Protein AF-A0A7J4PWG8-F1 (afdb_monomer)

Solvent-accessible surface area (backbone atoms only — not comparable to full-atom values): 4473 Å² total; per-residue (Å²): 134,88,79,81,44,61,71,57,48,51,51,52,43,51,52,36,45,74,70,74,41,93,67,82,91,82,89,73,95,71,93,51,52,73,71,62,58,72,76,73,56,84,56,47,76,46,59,69,64,62,57,54,34,74,75,36,44,92,69,37,98,44,57,37,49,67,73,133

Nearest PDB structures (foldseek):
  6bxm-assembly1_B  TM=9.637E-01  e=4.380E-03  Candidatus Methanoperedens nitratireducens
  6bxm-assembly1_A  TM=9.732E-01  e=5.391E-03  Candidatus Methanoperedens nitratireducens
  6q2d-assembly1_B  TM=9.854E-01  e=1.237E-02  Methanobrevibacter smithii
  6bxn-assembly1_A  TM=9.737E-01  e=2.473E-02  Candidatus Methanoperedens nitratireducens
  3lzd-assembly1_A  TM=9.142E-01  e=4.942E-02  Pyrococcus horikoshii

Struc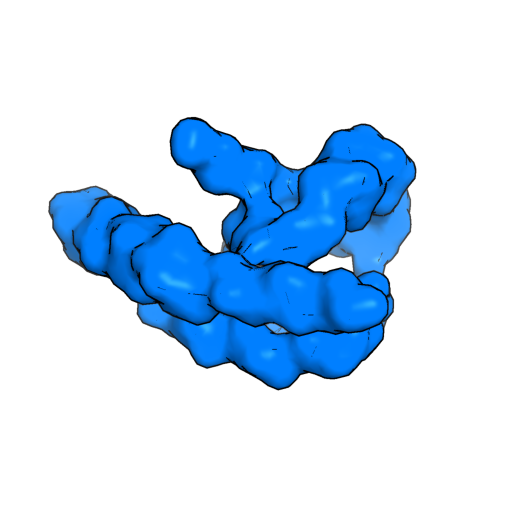ture (mmCIF, N/CA/C/O backbone):
data_AF-A0A7J4PWG8-F1
#
_entry.id   AF-A0A7J4PWG8-F1
#
loop_
_atom_site.group_PDB
_atom_site.id
_atom_site.type_symbol
_atom_site.label_atom_id
_atom_site.label_alt_id
_atom_site.label_comp_id
_atom_site.label_asym_id
_atom_site.label_entity_id
_atom_site.label_seq_id
_atom_site.pdbx_PDB_ins_code
_atom_site.Cartn_x
_atom_site.Cartn_y
_atom_site.Cartn_z
_atom_site.occupancy
_atom_site.B_iso_or_equiv
_atom_site.auth_seq_id
_atom_site.auth_comp_id
_atom_site.auth_asym_id
_atom_site.auth_atom_id
_atom_site.pdbx_PDB_model_num
ATOM 1 N N . MET A 1 1 ? 23.721 0.965 2.135 1.00 39.12 1 MET A N 1
ATOM 2 C CA . MET A 1 1 ? 23.011 1.608 3.264 1.00 39.12 1 MET A CA 1
ATOM 3 C C . MET A 1 1 ? 21.514 1.547 2.974 1.00 39.12 1 MET A C 1
ATOM 5 O O . MET A 1 1 ? 21.061 2.223 2.062 1.00 39.12 1 MET A O 1
ATOM 9 N N . VAL A 1 2 ? 20.761 0.672 3.651 1.00 50.56 2 VAL A N 1
ATOM 10 C CA . VAL A 1 2 ? 19.305 0.540 3.442 1.00 50.56 2 VAL A CA 1
ATOM 11 C C . VAL A 1 2 ? 18.609 1.681 4.185 1.00 50.56 2 VAL A C 1
ATOM 13 O O . VAL A 1 2 ? 18.612 1.722 5.414 1.00 50.56 2 VAL A O 1
ATOM 16 N N . VAL A 1 3 ? 18.053 2.647 3.454 1.00 57.31 3 VAL A N 1
ATOM 17 C CA . VAL A 1 3 ? 17.337 3.786 4.047 1.00 57.31 3 VAL A CA 1
ATOM 18 C C . VAL A 1 3 ? 15.971 3.310 4.544 1.00 57.31 3 VAL A C 1
ATOM 20 O O . VAL A 1 3 ? 15.063 3.049 3.756 1.00 57.31 3 VAL A O 1
ATOM 23 N N . LYS A 1 4 ? 15.801 3.194 5.864 1.00 70.56 4 LYS A N 1
ATOM 24 C CA . LYS A 1 4 ? 14.524 2.804 6.481 1.00 70.56 4 LYS A CA 1
ATOM 25 C C . LYS A 1 4 ? 13.573 4.005 6.538 1.00 70.56 4 LYS A C 1
ATOM 27 O O . LYS A 1 4 ? 13.721 4.879 7.388 1.00 70.56 4 LYS A O 1
ATOM 32 N N . ARG A 1 5 ? 12.544 4.044 5.682 1.00 79.50 5 ARG A N 1
ATOM 33 C CA . ARG A 1 5 ? 11.508 5.106 5.672 1.00 79.50 5 ARG A CA 1
ATOM 34 C C . ARG A 1 5 ? 10.364 4.836 6.663 1.00 79.50 5 ARG A C 1
ATOM 36 O O . ARG A 1 5 ? 9.195 5.054 6.351 1.00 79.50 5 ARG A O 1
ATOM 43 N N . ALA A 1 6 ? 10.689 4.392 7.879 1.00 83.38 6 ALA A N 1
ATOM 44 C CA . ALA A 1 6 ? 9.694 4.037 8.899 1.00 83.38 6 ALA A CA 1
ATOM 45 C C . ALA A 1 6 ? 8.750 5.206 9.250 1.00 83.38 6 ALA A C 1
ATOM 47 O O . ALA A 1 6 ? 7.560 4.998 9.477 1.00 83.38 6 ALA A O 1
ATOM 48 N N . GLY A 1 7 ? 9.254 6.446 9.229 1.00 89.56 7 GLY A N 1
ATOM 49 C CA . GLY A 1 7 ? 8.431 7.642 9.435 1.00 89.56 7 GLY A CA 1
ATOM 50 C C . GLY A 1 7 ? 7.367 7.842 8.349 1.00 89.56 7 GLY A C 1
ATOM 51 O O . GLY A 1 7 ? 6.252 8.255 8.658 1.00 89.56 7 GLY A O 1
ATOM 52 N N . LEU A 1 8 ? 7.671 7.500 7.092 1.00 91.12 8 LEU A N 1
ATOM 53 C CA . LEU A 1 8 ? 6.699 7.579 6.001 1.00 91.12 8 LEU A CA 1
ATOM 54 C C . LEU A 1 8 ? 5.628 6.496 6.131 1.00 91.12 8 LEU A C 1
ATOM 56 O O . LEU A 1 8 ? 4.448 6.803 6.001 1.00 91.12 8 LEU A O 1
ATOM 60 N N . ALA A 1 9 ? 6.018 5.264 6.464 1.00 91.44 9 ALA A N 1
ATOM 61 C CA . ALA A 1 9 ? 5.064 4.189 6.739 1.00 91.44 9 ALA A CA 1
ATOM 62 C C . ALA A 1 9 ? 4.081 4.582 7.850 1.00 91.44 9 ALA A C 1
ATOM 64 O O . ALA A 1 9 ? 2.877 4.381 7.719 1.00 91.44 9 ALA A O 1
ATOM 65 N N . ARG A 1 10 ? 4.567 5.251 8.902 1.00 92.44 10 ARG A N 1
ATOM 66 C CA . ARG A 1 10 ? 3.715 5.759 9.984 1.00 92.44 10 ARG A CA 1
ATOM 67 C C . ARG A 1 10 ? 2.752 6.857 9.523 1.00 92.44 10 ARG A C 1
ATOM 69 O O . ARG A 1 10 ? 1.599 6.854 9.939 1.00 92.44 10 ARG A O 1
ATOM 76 N N . LYS A 1 11 ? 3.183 7.754 8.629 1.00 93.62 11 LYS A N 1
ATOM 77 C CA . LYS A 1 11 ? 2.293 8.750 8.003 1.00 93.62 11 LYS A CA 1
ATOM 78 C C . LYS A 1 11 ? 1.202 8.084 7.161 1.00 93.62 11 LYS A C 1
ATOM 80 O O . LYS A 1 11 ? 0.043 8.467 7.280 1.00 93.62 11 LYS A O 1
ATOM 85 N N . MET A 1 12 ? 1.553 7.067 6.371 1.00 94.25 12 MET A N 1
ATOM 86 C CA . MET A 1 12 ? 0.586 6.301 5.572 1.00 94.25 12 MET A CA 1
ATOM 87 C C . MET A 1 12 ? -0.430 5.573 6.456 1.00 94.25 12 MET A C 1
ATOM 89 O O . MET A 1 12 ? -1.622 5.605 6.171 1.00 94.25 12 MET A O 1
ATOM 93 N N . MET A 1 13 ? 0.020 5.003 7.576 1.00 93.56 13 MET A N 1
ATOM 94 C CA . MET A 1 13 ? -0.858 4.409 8.588 1.00 93.56 13 MET A CA 1
ATOM 95 C C . MET A 1 13 ? -1.867 5.421 9.139 1.00 93.56 13 MET A C 1
ATOM 97 O O . MET A 1 13 ? -3.057 5.125 9.206 1.00 93.56 13 MET A O 1
ATOM 101 N N . THR A 1 14 ? -1.413 6.617 9.522 1.00 95.25 14 THR A N 1
ATOM 102 C CA . THR A 1 14 ? -2.304 7.676 10.021 1.00 95.25 14 THR A CA 1
ATOM 103 C C . THR A 1 14 ? -3.308 8.113 8.958 1.00 95.25 14 TH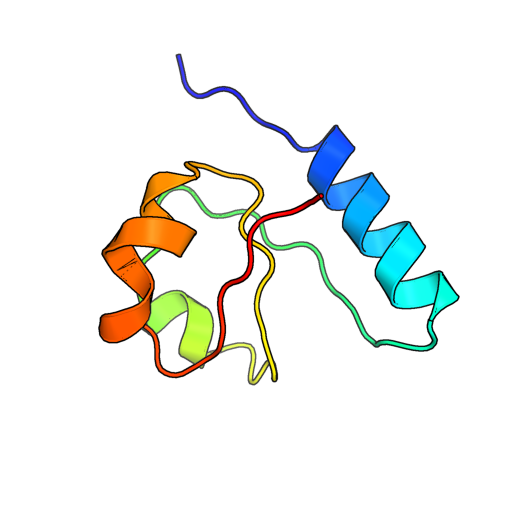R A C 1
ATOM 105 O O . THR A 1 14 ? -4.488 8.250 9.266 1.00 95.25 14 THR A O 1
ATOM 108 N N . LEU A 1 15 ? -2.869 8.281 7.708 1.00 94.56 15 LEU A N 1
ATOM 109 C CA . LEU A 1 15 ? -3.736 8.679 6.598 1.00 94.56 15 LEU A CA 1
ATOM 110 C C . LEU A 1 15 ? -4.788 7.607 6.283 1.00 94.56 15 LEU A C 1
ATOM 112 O O . LEU A 1 15 ? -5.969 7.922 6.174 1.00 94.56 15 LEU A O 1
ATOM 116 N N . GLY A 1 16 ? -4.387 6.335 6.207 1.00 93.38 16 GLY A N 1
ATOM 117 C CA . GLY A 1 16 ? -5.311 5.219 5.994 1.00 93.38 16 GLY A CA 1
ATOM 118 C C . GLY A 1 16 ? -6.364 5.129 7.100 1.00 93.38 16 GLY A C 1
ATOM 119 O O . GLY A 1 16 ? -7.557 5.060 6.807 1.00 93.38 16 GLY A O 1
ATOM 120 N N . LYS A 1 17 ? -5.940 5.230 8.367 1.00 95.19 17 LYS A N 1
ATOM 121 C CA . LYS A 1 17 ? -6.858 5.269 9.518 1.00 95.19 17 LYS A CA 1
ATOM 122 C C . LYS A 1 17 ? -7.806 6.467 9.463 1.00 95.19 17 LYS A C 1
ATOM 124 O O . LYS A 1 17 ? -8.991 6.303 9.731 1.00 95.19 17 LYS A O 1
ATOM 129 N N . GLY A 1 18 ? -7.307 7.646 9.083 1.00 96.69 18 GLY A N 1
ATOM 130 C CA . GLY A 1 18 ? -8.117 8.857 8.912 1.00 96.69 18 GLY A CA 1
ATOM 131 C C . GLY A 1 18 ? -9.216 8.715 7.854 1.00 96.69 18 GLY A C 1
ATOM 132 O O . GLY A 1 18 ? -10.255 9.353 7.965 1.00 96.69 18 GLY A O 1
ATOM 133 N N . HI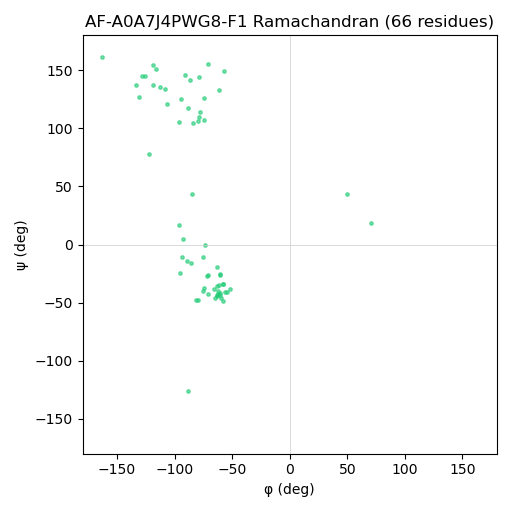S A 1 19 ? -9.028 7.828 6.875 1.00 95.44 19 HIS A N 1
ATOM 134 C CA . HIS A 1 19 ? -10.027 7.477 5.860 1.00 95.44 19 HIS A CA 1
ATOM 135 C C . HIS A 1 19 ? -10.836 6.211 6.199 1.00 95.44 19 HIS A C 1
ATOM 137 O O . HIS A 1 19 ? -11.448 5.615 5.312 1.00 95.44 19 HIS A O 1
ATOM 143 N N . GLY A 1 20 ? -10.820 5.758 7.458 1.00 95.88 20 GLY A N 1
ATOM 144 C CA . GLY A 1 20 ? -11.590 4.594 7.905 1.00 95.88 20 GLY A CA 1
ATOM 145 C C . GLY A 1 20 ? -11.080 3.253 7.366 1.00 95.88 20 GLY A C 1
ATOM 146 O O . GLY A 1 20 ? -11.821 2.273 7.367 1.00 95.88 20 GLY A O 1
ATOM 147 N N . LYS A 1 21 ? -9.833 3.185 6.884 1.00 94.19 21 LYS A N 1
ATOM 148 C CA . LYS A 1 21 ? -9.217 1.934 6.424 1.00 94.19 21 LYS A CA 1
ATOM 149 C C . LYS A 1 21 ? -8.565 1.190 7.585 1.00 94.19 21 LYS A C 1
ATOM 151 O O . LYS A 1 21 ? -7.903 1.788 8.436 1.00 94.19 21 LYS A O 1
ATOM 156 N N . VAL A 1 22 ? -8.679 -0.135 7.563 1.00 92.50 22 VAL A N 1
ATOM 157 C CA . VAL A 1 22 ? -7.836 -1.011 8.379 1.00 92.50 22 VAL A CA 1
ATOM 158 C C . VAL A 1 22 ? -6.483 -1.103 7.687 1.00 92.50 22 VAL A C 1
ATOM 160 O O . VAL A 1 22 ? -6.381 -1.585 6.565 1.00 92.50 22 VAL A O 1
ATOM 163 N N . ILE A 1 23 ? -5.448 -0.581 8.334 1.00 91.75 23 ILE A N 1
ATOM 164 C CA . ILE A 1 23 ? -4.095 -0.543 7.784 1.00 91.75 23 ILE A CA 1
ATOM 165 C C . ILE A 1 23 ? -3.110 -1.012 8.849 1.00 91.75 23 ILE A C 1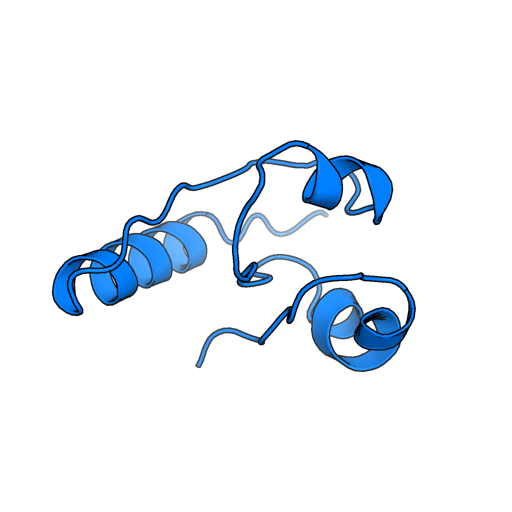
ATOM 167 O O . ILE A 1 23 ? -3.229 -0.644 10.023 1.00 91.75 23 ILE A O 1
ATOM 171 N N . VAL A 1 24 ? -2.156 -1.842 8.432 1.00 88.62 24 VAL A N 1
ATOM 172 C CA . VAL A 1 24 ? -1.107 -2.417 9.279 1.00 88.62 24 VAL A CA 1
ATOM 173 C C . VAL A 1 24 ? 0.264 -2.124 8.682 1.00 88.62 24 VAL A C 1
ATOM 175 O O . VAL A 1 24 ? 0.432 -2.071 7.466 1.00 88.62 24 VAL A O 1
ATOM 178 N N . GLN A 1 25 ? 1.253 -1.905 9.547 1.00 87.94 25 GLN A N 1
ATOM 179 C CA . GLN A 1 25 ? 2.628 -1.674 9.123 1.00 87.94 25 GLN A CA 1
ATOM 180 C C . GLN A 1 25 ? 3.384 -3.000 9.144 1.00 87.94 25 GLN A C 1
ATOM 182 O O . GLN A 1 25 ? 3.457 -3.645 10.188 1.00 87.94 25 GLN A O 1
ATOM 187 N N . VAL A 1 26 ? 3.990 -3.362 8.015 1.00 85.75 26 VAL A N 1
ATOM 188 C CA . VAL A 1 26 ? 4.805 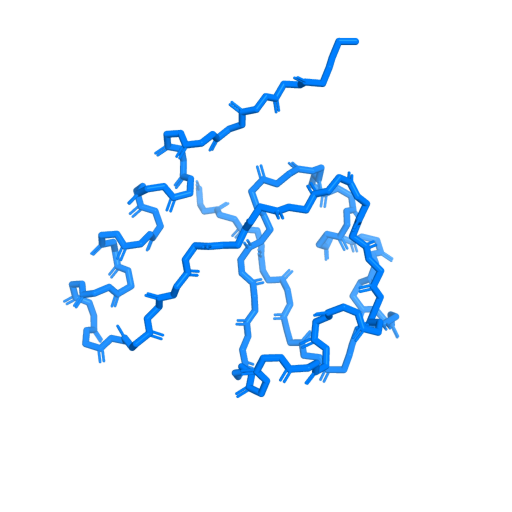-4.575 7.878 1.00 85.75 26 VAL A CA 1
ATOM 189 C C . VAL A 1 26 ? 6.264 -4.180 7.662 1.00 85.75 26 VAL A C 1
ATOM 191 O O . VAL A 1 26 ? 6.562 -3.266 6.891 1.00 85.75 26 VAL A O 1
ATOM 194 N N . TYR A 1 27 ? 7.173 -4.855 8.364 1.00 85.00 27 TYR A N 1
ATOM 195 C CA . TYR A 1 27 ? 8.614 -4.731 8.156 1.00 85.00 27 TYR A CA 1
ATOM 196 C C . TYR A 1 27 ? 9.122 -5.984 7.456 1.00 85.00 27 TYR A C 1
ATOM 198 O O . TYR A 1 27 ? 8.986 -7.078 7.993 1.00 85.00 27 TYR A O 1
ATOM 206 N N . LEU A 1 28 ? 9.714 -5.800 6.279 1.00 83.56 28 LEU A N 1
ATOM 207 C CA . LEU A 1 28 ? 10.296 -6.858 5.460 1.00 83.56 28 LEU A CA 1
ATOM 208 C C . LEU A 1 28 ? 11.725 -6.467 5.092 1.00 83.56 28 LEU A C 1
ATOM 210 O O . LEU A 1 28 ? 12.000 -5.283 4.881 1.00 83.56 28 LEU A O 1
ATOM 214 N N . ASP A 1 29 ? 12.612 -7.455 5.017 1.00 82.94 29 ASP A N 1
ATOM 215 C CA . ASP A 1 29 ? 13.962 -7.253 4.485 1.00 82.94 29 ASP A CA 1
ATOM 216 C C . ASP A 1 29 ? 13.940 -7.289 2.949 1.00 82.94 29 ASP A C 1
ATOM 218 O O . ASP A 1 29 ? 14.394 -6.357 2.284 1.00 82.94 29 ASP A O 1
ATOM 222 N N . MET A 1 30 ? 13.280 -8.307 2.389 1.00 82.12 30 MET A N 1
ATOM 223 C CA . MET A 1 30 ? 13.021 -8.445 0.959 1.00 82.12 30 MET A CA 1
ATOM 224 C C . MET A 1 30 ? 11.516 -8.456 0.687 1.00 82.12 30 MET A C 1
ATOM 226 O O . MET A 1 30 ? 10.746 -9.073 1.422 1.00 82.12 30 MET A O 1
ATOM 230 N N . VAL A 1 31 ? 11.091 -7.742 -0.355 1.00 78.38 31 VAL A N 1
ATOM 231 C CA . VAL A 1 31 ? 9.690 -7.724 -0.787 1.00 78.38 31 VAL A CA 1
ATOM 232 C C . VAL A 1 31 ? 9.536 -8.732 -1.917 1.00 78.38 31 VAL A C 1
ATOM 234 O O . VAL A 1 31 ? 9.989 -8.478 -3.032 1.00 78.38 31 VAL A O 1
ATOM 237 N N . GLU A 1 32 ? 8.915 -9.866 -1.606 1.00 80.81 32 GLU A N 1
ATOM 238 C CA . GLU A 1 32 ? 8.564 -10.919 -2.561 1.00 80.81 32 GLU A CA 1
ATOM 239 C C . GLU A 1 32 ? 7.037 -11.084 -2.641 1.00 80.81 32 GLU A C 1
ATOM 241 O O . GLU A 1 32 ? 6.342 -10.803 -1.655 1.00 80.81 32 GLU A O 1
ATOM 246 N N . PRO A 1 33 ? 6.485 -11.511 -3.792 1.00 72.50 33 PRO A N 1
ATOM 247 C CA . PRO A 1 33 ? 5.045 -11.688 -3.960 1.00 72.50 33 PRO A CA 1
ATOM 248 C C . PRO A 1 33 ? 4.403 -12.601 -2.916 1.00 72.50 33 PRO A C 1
ATOM 250 O O . PRO A 1 33 ? 3.342 -12.271 -2.387 1.00 72.50 33 PRO A O 1
ATOM 253 N N . GLU A 1 34 ? 5.065 -13.702 -2.565 1.00 73.50 34 GLU A N 1
ATOM 254 C CA . GLU A 1 34 ? 4.563 -14.722 -1.642 1.00 73.50 34 GLU A CA 1
ATOM 255 C C . GLU A 1 34 ? 4.311 -14.149 -0.242 1.00 73.50 34 GLU A C 1
ATOM 257 O O . GLU A 1 34 ? 3.342 -14.503 0.433 1.00 73.50 34 GLU A O 1
ATOM 262 N N . VAL A 1 35 ? 5.145 -13.197 0.178 1.00 69.75 35 VAL A N 1
ATOM 263 C CA . VAL A 1 35 ? 5.068 -12.558 1.497 1.00 69.75 35 VAL A CA 1
ATOM 264 C C . VAL A 1 35 ? 3.849 -11.634 1.612 1.00 69.75 35 VAL A C 1
ATOM 266 O O . VAL A 1 35 ? 3.323 -11.432 2.707 1.00 69.75 35 VAL A O 1
ATOM 269 N N . LEU A 1 36 ? 3.362 -11.097 0.488 1.00 66.50 36 LEU A N 1
ATOM 270 C CA . LEU A 1 36 ? 2.199 -10.205 0.434 1.00 66.50 36 LEU A CA 1
ATOM 271 C C . LEU A 1 36 ? 0.863 -10.942 0.265 1.00 66.50 36 LEU A C 1
ATOM 273 O O . LEU A 1 36 ? -0.182 -10.351 0.525 1.00 66.50 36 LEU A O 1
ATOM 277 N N . ILE A 1 37 ? 0.887 -12.226 -0.105 1.00 59.19 37 ILE A N 1
ATOM 278 C CA . ILE A 1 37 ? -0.312 -13.075 -0.226 1.00 59.19 37 ILE A CA 1
ATOM 279 C C . ILE A 1 37 ? -0.850 -13.472 1.156 1.00 59.19 37 ILE A C 1
ATOM 281 O O . ILE A 1 37 ? -2.057 -13.495 1.383 1.00 59.19 37 ILE A O 1
ATOM 285 N N . ASN A 1 38 ? 0.046 -13.737 2.107 1.00 60.28 38 ASN A N 1
ATOM 286 C CA . ASN A 1 38 ? -0.299 -14.233 3.440 1.00 60.28 38 ASN A CA 1
ATOM 287 C C . ASN A 1 38 ? -1.205 -13.306 4.282 1.00 60.28 38 ASN A C 1
ATOM 289 O O . ASN A 1 38 ? -2.147 -13.794 4.907 1.00 60.28 38 ASN A O 1
ATOM 293 N N . PRO A 1 39 ? -0.982 -11.979 4.324 1.00 61.03 39 PRO A N 1
ATOM 294 C CA . PRO A 1 39 ? -1.784 -11.105 5.173 1.00 61.03 39 PRO A CA 1
ATOM 295 C C . PRO A 1 39 ? -3.215 -10.849 4.662 1.00 61.03 39 PRO A C 1
ATOM 297 O O . PRO A 1 39 ? -3.948 -10.143 5.348 1.00 61.03 39 PRO A O 1
ATOM 300 N N . SER A 1 40 ? -3.632 -11.411 3.513 1.00 73.62 40 SER A N 1
ATOM 301 C CA . SER A 1 40 ? -4.985 -11.234 2.943 1.00 73.62 40 SER A CA 1
ATOM 302 C C . SER A 1 40 ? -5.416 -9.760 2.870 1.00 73.62 40 SER A C 1
ATOM 304 O O . SER A 1 40 ? -6.524 -9.397 3.260 1.00 73.62 40 SER A O 1
ATOM 306 N N . VAL A 1 41 ? -4.504 -8.888 2.431 1.00 84.56 41 VAL A N 1
ATOM 307 C CA . VAL A 1 41 ? -4.747 -7.443 2.310 1.00 84.56 41 VAL A CA 1
ATOM 308 C C . VAL A 1 41 ? -5.278 -7.090 0.924 1.00 84.56 41 VAL A C 1
ATOM 310 O O . VAL A 1 41 ? -4.846 -7.665 -0.070 1.00 84.56 41 VAL A O 1
ATOM 313 N N . ASP A 1 42 ? -6.150 -6.084 0.847 1.00 89.69 42 ASP A N 1
ATOM 314 C CA . ASP A 1 42 ? -6.699 -5.610 -0.433 1.00 89.69 42 ASP A CA 1
ATOM 315 C C . ASP A 1 42 ? -5.663 -4.851 -1.288 1.00 89.69 42 ASP A C 1
ATOM 317 O O . ASP A 1 42 ? -5.784 -4.784 -2.509 1.00 89.69 42 ASP A O 1
ATOM 321 N N . ALA A 1 43 ? -4.662 -4.233 -0.648 1.00 90.06 43 ALA A N 1
ATOM 322 C CA . ALA A 1 43 ? -3.584 -3.470 -1.281 1.00 90.06 43 ALA A CA 1
ATOM 323 C C . ALA A 1 43 ? -2.407 -3.264 -0.312 1.00 90.06 43 ALA A C 1
ATOM 325 O O . ALA A 1 43 ? -2.575 -3.328 0.909 1.00 90.06 43 ALA A O 1
ATOM 326 N N . ALA A 1 44 ? -1.224 -2.939 -0.842 1.00 90.38 44 ALA A N 1
ATOM 327 C CA . ALA A 1 44 ? -0.032 -2.651 -0.040 1.00 90.38 44 ALA A CA 1
ATOM 328 C C . ALA A 1 44 ? 0.660 -1.353 -0.478 1.00 90.38 44 ALA A C 1
ATOM 330 O O . ALA A 1 44 ? 1.023 -1.193 -1.631 1.00 90.38 44 ALA A O 1
ATOM 331 N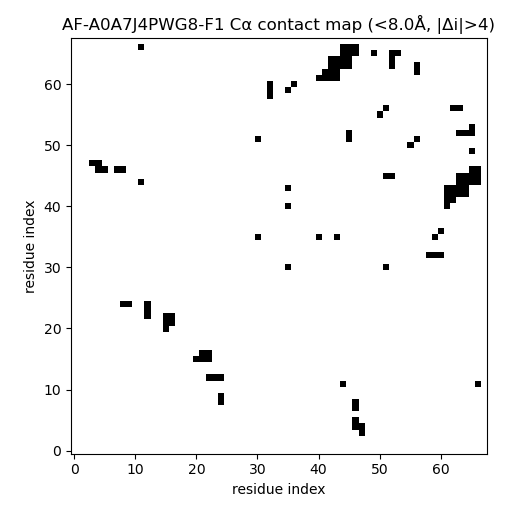 N . VAL A 1 45 ? 0.920 -0.417 0.436 1.00 91.31 45 VAL A N 1
ATOM 332 C CA . VAL A 1 45 ? 1.668 0.809 0.099 1.00 91.31 45 VAL A CA 1
ATOM 333 C C . VAL A 1 45 ? 3.168 0.562 0.264 1.00 91.31 45 VAL A C 1
ATOM 335 O O . VAL A 1 45 ? 3.638 0.317 1.377 1.00 91.31 45 VAL A O 1
ATOM 338 N N . CYS A 1 46 ? 3.950 0.669 -0.814 1.00 89.75 46 CYS A N 1
ATOM 339 C CA . CYS A 1 46 ? 5.394 0.428 -0.746 1.00 89.75 46 CYS A CA 1
ATOM 340 C C . CYS A 1 46 ? 6.160 1.679 -0.292 1.00 89.75 46 CYS A C 1
ATOM 342 O O . CYS A 1 46 ? 6.410 2.600 -1.067 1.00 89.75 46 CYS A O 1
ATOM 344 N N . THR A 1 47 ? 6.613 1.697 0.963 1.00 89.94 47 THR A N 1
ATOM 345 C CA . THR A 1 47 ? 7.502 2.757 1.480 1.00 89.94 47 THR A CA 1
ATOM 346 C C . THR A 1 47 ? 8.992 2.424 1.368 1.00 89.94 47 THR A C 1
ATOM 348 O O . THR A 1 47 ? 9.817 3.170 1.894 1.00 89.94 47 THR A O 1
ATOM 351 N N . ALA A 1 48 ? 9.344 1.300 0.742 1.00 87.19 48 ALA A N 1
ATOM 352 C CA . ALA A 1 48 ? 10.722 0.864 0.534 1.00 87.19 48 ALA A CA 1
ATOM 353 C C . ALA A 1 48 ? 11.283 1.440 -0.784 1.00 87.19 48 ALA A C 1
ATOM 355 O O . ALA A 1 48 ? 11.262 2.655 -0.993 1.00 87.19 48 ALA A O 1
ATOM 356 N N . CYS A 1 49 ? 11.801 0.584 -1.669 1.00 86.06 49 CYS A N 1
ATOM 357 C CA . CYS A 1 49 ? 12.276 0.988 -2.988 1.00 86.06 49 CYS A CA 1
ATOM 358 C C . CYS A 1 49 ? 11.095 1.275 -3.923 1.00 86.06 49 CYS A C 1
ATOM 360 O O . CYS A 1 49 ? 10.249 0.409 -4.145 1.00 86.06 49 CYS A O 1
ATOM 362 N N . LEU A 1 50 ? 11.077 2.467 -4.525 1.00 84.94 50 LEU A N 1
ATOM 363 C CA . LEU A 1 50 ? 10.015 2.898 -5.441 1.00 84.94 50 LEU A CA 1
ATOM 364 C C . LEU A 1 50 ? 9.853 1.948 -6.641 1.00 84.94 50 LEU A C 1
ATOM 366 O O . LEU A 1 50 ? 8.737 1.701 -7.088 1.00 84.94 50 LEU A O 1
ATOM 370 N N . ARG A 1 51 ? 10.959 1.353 -7.114 1.00 86.38 51 ARG A N 1
ATOM 371 C CA . ARG A 1 51 ? 10.963 0.402 -8.238 1.00 86.38 51 ARG A CA 1
ATOM 372 C C . ARG A 1 51 ? 10.112 -0.841 -7.984 1.00 86.38 51 ARG A C 1
ATOM 374 O O . ARG A 1 51 ? 9.634 -1.438 -8.935 1.00 86.38 51 ARG A O 1
ATOM 381 N N . ILE A 1 52 ? 9.888 -1.223 -6.725 1.00 85.62 52 ILE A N 1
ATOM 382 C CA . ILE A 1 52 ? 9.007 -2.352 -6.396 1.00 85.62 52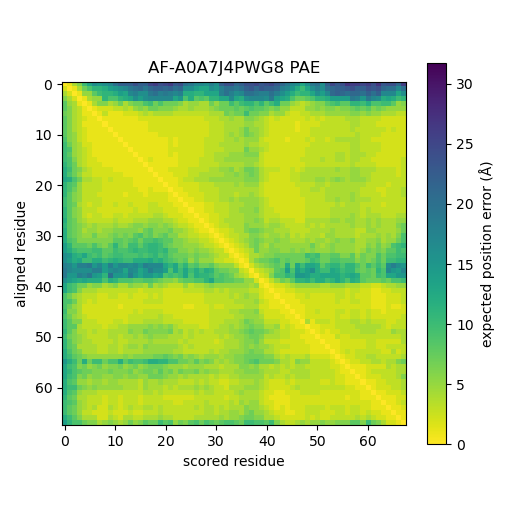 ILE A CA 1
ATOM 383 C C . ILE A 1 52 ? 7.570 -2.054 -6.841 1.00 85.62 52 ILE A C 1
ATOM 385 O O . ILE A 1 52 ? 6.936 -2.909 -7.449 1.00 85.62 52 ILE A O 1
ATOM 389 N N . ALA A 1 53 ? 7.084 -0.841 -6.572 1.00 85.81 53 ALA A N 1
ATOM 390 C CA . ALA A 1 53 ? 5.745 -0.406 -6.958 1.00 85.81 53 ALA A CA 1
ATOM 391 C C . ALA A 1 53 ? 5.649 -0.096 -8.462 1.00 85.81 53 ALA A C 1
ATOM 393 O O . ALA A 1 53 ? 4.660 -0.443 -9.097 1.00 85.81 53 ALA A O 1
ATOM 394 N N . LEU A 1 54 ? 6.682 0.529 -9.041 1.00 86.56 54 LEU A N 1
ATOM 395 C CA . LEU A 1 54 ? 6.663 0.967 -10.443 1.00 86.56 54 LEU A CA 1
ATOM 396 C C . LEU A 1 54 ? 6.947 -0.163 -11.443 1.00 86.56 54 LEU A C 1
ATOM 398 O O . LEU A 1 54 ? 6.212 -0.321 -12.411 1.00 86.56 54 LEU A O 1
ATOM 402 N N . ASP A 1 55 ? 7.988 -0.962 -11.200 1.00 87.44 55 ASP A N 1
ATOM 403 C CA . ASP A 1 55 ? 8.442 -2.003 -12.134 1.00 87.44 55 ASP A CA 1
ATOM 404 C C . ASP A 1 55 ? 7.852 -3.378 -11.774 1.00 87.44 55 ASP A C 1
ATOM 406 O O . ASP A 1 55 ? 7.794 -4.289 -12.599 1.00 87.44 55 ASP A O 1
ATOM 410 N N . GLY A 1 56 ? 7.478 -3.564 -10.505 1.00 81.62 56 GLY A N 1
ATOM 411 C CA . GLY A 1 56 ? 7.146 -4.867 -9.941 1.00 81.62 56 GLY A CA 1
ATOM 412 C C . GLY A 1 56 ? 5.668 -5.235 -9.978 1.00 81.62 56 GLY A C 1
ATOM 413 O O . GLY A 1 56 ? 5.371 -6.398 -9.732 1.00 81.62 56 GLY A O 1
ATOM 414 N N . GLN A 1 57 ? 4.750 -4.312 -10.297 1.00 86.06 57 GLN A N 1
ATOM 415 C CA . GLN A 1 57 ? 3.299 -4.514 -10.142 1.00 86.06 57 GLN A CA 1
ATOM 416 C C . GLN A 1 57 ? 2.778 -5.806 -10.791 1.00 86.06 57 GLN A C 1
ATOM 418 O O . GLN A 1 57 ? 1.949 -6.485 -10.195 1.00 86.06 57 GLN A O 1
ATOM 423 N N . ALA A 1 58 ? 3.293 -6.189 -11.965 1.00 86.56 58 ALA A N 1
ATOM 424 C CA . ALA A 1 58 ? 2.886 -7.413 -12.666 1.00 86.56 58 ALA A CA 1
ATOM 425 C C . ALA A 1 58 ? 3.202 -8.713 -11.898 1.00 86.56 58 ALA A C 1
ATOM 427 O O . ALA A 1 58 ? 2.632 -9.757 -12.196 1.00 86.56 58 ALA A O 1
ATOM 428 N N . LYS A 1 59 ? 4.117 -8.662 -10.922 1.00 86.94 59 LYS A N 1
ATOM 429 C CA . LYS A 1 59 ? 4.501 -9.805 -10.083 1.00 86.94 59 LYS A CA 1
ATOM 430 C C . LYS A 1 59 ? 3.590 -9.979 -8.871 1.00 86.94 59 LYS A C 1
ATOM 432 O O . LYS A 1 59 ? 3.643 -11.025 -8.235 1.00 86.94 59 LYS A O 1
ATOM 437 N N . TYR A 1 60 ? 2.801 -8.963 -8.525 1.00 85.25 60 TYR A N 1
ATOM 438 C CA . TYR A 1 60 ? 2.010 -8.946 -7.303 1.00 85.25 60 TYR A CA 1
ATOM 439 C C . TYR A 1 60 ? 0.522 -9.108 -7.617 1.00 85.25 60 TYR A C 1
ATOM 441 O O . TYR A 1 60 ? 0.004 -8.414 -8.491 1.00 85.25 60 TYR A O 1
ATOM 449 N N . PRO A 1 61 ? -0.193 -9.976 -6.882 1.00 85.44 61 PRO A N 1
ATOM 450 C CA . PRO A 1 61 ? -1.620 -10.201 -7.108 1.00 85.44 61 PRO A CA 1
ATOM 451 C C . PRO A 1 61 ? -2.501 -9.057 -6.584 1.00 85.44 61 PRO A C 1
ATOM 453 O O . PRO A 1 61 ? -3.692 -9.021 -6.877 1.00 85.44 61 PRO A O 1
ATOM 456 N N . ILE A 1 62 ? -1.922 -8.131 -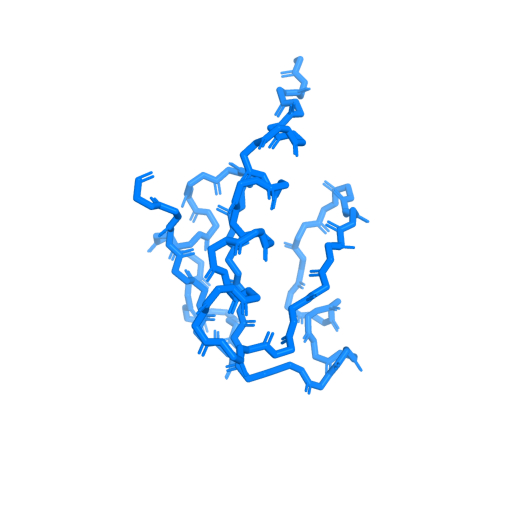5.815 1.00 87.69 62 ILE A N 1
ATOM 457 C CA . ILE A 1 62 ? -2.604 -6.981 -5.219 1.00 87.69 62 ILE A CA 1
ATOM 458 C C . ILE A 1 62 ? -2.001 -5.666 -5.734 1.00 87.69 62 ILE A C 1
ATOM 460 O O . ILE A 1 62 ? -0.818 -5.625 -6.092 1.00 87.69 62 ILE A O 1
ATOM 464 N N . PRO A 1 63 ? -2.763 -4.561 -5.742 1.00 90.19 63 PRO A N 1
ATOM 465 C CA . PRO A 1 63 ? -2.225 -3.243 -6.058 1.00 90.19 63 PRO A CA 1
ATOM 466 C C . PRO A 1 63 ? -1.143 -2.814 -5.059 1.00 90.19 63 PRO A C 1
ATOM 468 O O . PRO A 1 63 ? -1.349 -2.883 -3.841 1.00 90.19 63 PRO A O 1
ATOM 471 N N . ILE A 1 64 ? -0.015 -2.314 -5.575 1.00 90.25 64 ILE A N 1
ATOM 472 C CA . ILE A 1 64 ? 1.085 -1.766 -4.776 1.00 90.25 64 ILE A CA 1
ATOM 473 C C . ILE A 1 64 ? 1.373 -0.308 -5.161 1.00 90.25 64 ILE A C 1
ATOM 475 O O . ILE A 1 64 ? 2.328 -0.034 -5.889 1.00 90.25 64 ILE A O 1
ATOM 479 N N . PRO A 1 65 ? 0.569 0.666 -4.696 1.00 88.00 65 PRO A N 1
ATOM 480 C CA . PRO A 1 65 ? 0.807 2.072 -4.997 1.00 88.00 65 PRO A CA 1
ATOM 481 C C . PRO A 1 65 ? 2.032 2.645 -4.268 1.00 88.00 65 PRO A C 1
ATOM 483 O O . PRO A 1 65 ? 2.431 2.205 -3.180 1.00 88.00 65 PRO A O 1
ATOM 486 N N . THR A 1 66 ? 2.596 3.703 -4.851 1.00 89.62 66 THR A N 1
ATOM 487 C CA . THR A 1 66 ? 3.592 4.555 -4.198 1.00 89.62 66 THR A CA 1
ATOM 488 C C . THR A 1 66 ? 2.911 5.537 -3.235 1.00 89.62 66 THR A C 1
ATOM 490 O O . THR A 1 66 ? 1.828 6.036 -3.542 1.00 89.62 66 THR A O 1
ATOM 493 N N . PRO A 1 67 ? 3.533 5.865 -2.090 1.00 87.25 67 PRO A N 1
ATOM 494 C CA . PRO A 1 67 ? 3.112 6.992 -1.260 1.00 87.25 67 PRO A CA 1
ATOM 495 C C . PRO A 1 67 ? 3.122 8.314 -2.054 1.00 87.25 67 PRO A C 1
ATOM 497 O O . PRO A 1 67 ? 3.973 8.443 -2.941 1.00 87.25 67 PRO A O 1
ATOM 500 N N . PRO A 1 68 ? 2.243 9.281 -1.726 1.00 81.38 68 PRO A N 1
ATOM 501 C CA . PRO A 1 68 ? 2.319 10.648 -2.245 1.00 81.38 68 PRO A CA 1
ATOM 502 C C . PRO A 1 68 ? 3.565 11.400 -1.752 1.00 81.38 68 PRO A C 1
ATOM 504 O O . PRO A 1 68 ? 4.127 11.026 -0.689 1.00 81.38 68 PRO A O 1
#

Sequence (68 aa):
MVVKRAGLARKMMTLGKGHGKVIVQVYLDMVEPEVLINPSVDAAVCTACLRIALDGQAKYPIPIPTPP

Mean predicted aligned error: 4.97 Å

Secondary structure (DSSP, 8-state):
-----HHHHHHHHHHHHHTT--------SS--HHHHHTTT-S-----S-HHHHHH-GGG-SS--PPP-

pLDDT: mean 83.89, std 11.36, range [39.12, 96.69]

Radius of g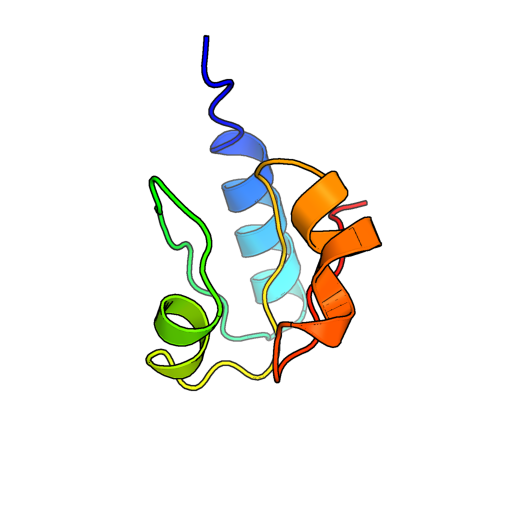yration: 11.64 Å; Cα contacts (8 Å, |Δi|>4): 59; chains: 1; bounding box: 35×25×23 Å

Foldseek 3Di:
DFDDVVVLLVVVVVVCVVVVHDDDDDDDPDDAQVVVVVVVDQEAEDPGDPCCQVVVQVRHPHHYDYDD